Protein AF-A0A943AYR5-F1 (afdb_monomer_lite)

pLDDT: mean 77.75, std 19.86, range [36.28, 95.5]

Structure (mmCIF, N/CA/C/O backbone):
data_AF-A0A943AYR5-F1
#
_entry.id   AF-A0A943AYR5-F1
#
loop_
_atom_site.group_PDB
_atom_site.id
_atom_site.type_symbol
_atom_site.label_atom_id
_atom_site.label_alt_id
_atom_site.label_comp_id
_atom_site.label_asym_id
_atom_site.label_entity_id
_atom_site.label_seq_id
_atom_site.pdbx_PDB_ins_code
_atom_site.Cartn_x
_atom_site.Cartn_y
_atom_site.Cartn_z
_atom_site.occupancy
_atom_site.B_iso_or_equiv
_atom_site.auth_seq_id
_atom_site.auth_comp_id
_atom_site.auth_asym_id
_atom_site.auth_atom_id
_atom_site.pdbx_PDB_model_num
ATOM 1 N N . MET A 1 1 ? -36.920 6.335 12.573 1.00 49.25 1 MET A N 1
ATOM 2 C CA . MET A 1 1 ? -35.971 7.420 12.901 1.00 49.25 1 MET A CA 1
ATOM 3 C C . MET A 1 1 ? -35.056 6.908 13.996 1.00 49.25 1 MET A C 1
ATOM 5 O O . MET A 1 1 ? -35.557 6.308 14.936 1.00 49.25 1 MET A O 1
ATOM 9 N N . TRP A 1 2 ? -33.746 7.047 13.831 1.00 70.62 2 TRP A N 1
ATOM 10 C CA . TRP A 1 2 ? -32.751 6.711 14.849 1.00 70.62 2 TRP A CA 1
ATOM 11 C C . TRP A 1 2 ? -32.592 7.931 15.766 1.00 70.62 2 TRP A C 1
ATOM 13 O O . TRP A 1 2 ? -32.601 9.062 15.282 1.00 70.62 2 TRP A O 1
ATOM 23 N N . ASN A 1 3 ? -32.548 7.707 17.079 1.00 76.88 3 ASN A N 1
ATOM 24 C CA . ASN A 1 3 ? -32.405 8.773 18.065 1.00 76.88 3 ASN A CA 1
ATOM 25 C C . ASN A 1 3 ? -30.909 9.045 18.300 1.00 76.88 3 ASN A C 1
ATOM 27 O O . ASN A 1 3 ? -30.185 8.128 18.677 1.00 76.88 3 ASN A O 1
ATOM 31 N N . ASN A 1 4 ? -30.472 10.284 18.063 1.00 80.31 4 ASN A N 1
ATOM 32 C CA . ASN A 1 4 ? -29.082 10.738 18.234 1.00 80.31 4 ASN A CA 1
ATOM 33 C C . ASN A 1 4 ? -28.814 11.461 19.545 1.00 80.31 4 ASN A C 1
ATOM 35 O O . ASN A 1 4 ? -27.708 11.944 19.780 1.00 80.31 4 ASN A O 1
ATOM 39 N N . THR A 1 5 ? -29.836 11.583 20.373 1.00 87.50 5 THR A N 1
ATOM 40 C CA . THR A 1 5 ? -29.749 12.281 21.636 1.00 87.50 5 THR A CA 1
ATOM 41 C C . THR A 1 5 ? -28.938 11.471 22.644 1.00 87.50 5 THR A C 1
ATOM 43 O O . THR A 1 5 ? -28.984 10.238 22.650 1.00 87.50 5 THR A O 1
ATOM 46 N N . ASN A 1 6 ? -28.200 12.166 23.515 1.00 87.25 6 ASN A N 1
ATOM 47 C CA . ASN A 1 6 ? -27.492 11.530 24.620 1.00 87.25 6 ASN A CA 1
ATOM 48 C C . ASN A 1 6 ? -28.487 10.690 25.451 1.00 87.25 6 ASN A C 1
ATOM 50 O O . ASN A 1 6 ? -29.506 11.232 25.888 1.00 87.25 6 ASN A O 1
ATOM 54 N N . PRO A 1 7 ? -28.218 9.395 25.713 1.00 92.44 7 PRO A N 1
ATOM 55 C CA . PRO A 1 7 ? -29.143 8.559 26.474 1.00 92.44 7 PRO A CA 1
ATOM 56 C C . PRO A 1 7 ? -29.452 9.084 27.885 1.00 92.44 7 PRO A C 1
ATOM 58 O O . PRO A 1 7 ? -30.499 8.744 28.434 1.00 92.44 7 PRO A O 1
ATOM 61 N N . ALA A 1 8 ? -28.607 9.950 28.455 1.00 91.88 8 ALA A N 1
ATOM 62 C CA . ALA A 1 8 ? -28.879 10.629 29.723 1.00 91.88 8 ALA A CA 1
ATOM 63 C C . ALA A 1 8 ? -30.184 11.456 29.710 1.00 91.88 8 ALA A C 1
ATOM 65 O O . ALA A 1 8 ? -30.770 11.667 30.768 1.00 91.88 8 ALA A O 1
ATOM 66 N N . GLU A 1 9 ? -30.672 11.884 28.537 1.00 90.69 9 GLU A N 1
ATOM 67 C CA . GLU A 1 9 ? -31.961 12.585 28.404 1.00 90.69 9 GLU A CA 1
ATOM 68 C C . GLU A 1 9 ? -33.174 11.655 28.565 1.00 90.69 9 GLU A C 1
ATOM 70 O O . GLU A 1 9 ? -34.252 12.101 28.951 1.00 90.69 9 GLU A O 1
ATOM 75 N N . LEU A 1 10 ? -33.007 10.358 28.288 1.00 91.19 10 LEU A N 1
ATOM 76 C CA . LEU A 1 10 ? -34.049 9.340 28.463 1.00 91.19 10 LEU A CA 1
ATOM 77 C C . LEU A 1 10 ? -33.939 8.634 29.817 1.00 91.19 10 LEU A C 1
ATOM 79 O O . LEU A 1 10 ? -34.942 8.195 30.379 1.00 91.19 10 LEU A O 1
ATOM 83 N N . PHE A 1 11 ? -32.718 8.514 30.335 1.00 91.06 11 PHE A N 1
ATOM 84 C CA . PHE A 1 11 ? -32.404 7.801 31.565 1.00 91.06 11 PHE A CA 1
ATOM 85 C C . PHE A 1 11 ? -31.803 8.772 32.585 1.00 91.06 11 PHE A C 1
ATOM 87 O O . PHE A 1 11 ? -30.587 8.815 32.791 1.00 91.06 11 PHE A O 1
ATOM 94 N N . SER A 1 12 ? -32.665 9.568 33.221 1.00 91.44 12 SER A N 1
ATOM 95 C CA . SER A 1 12 ? -32.271 10.561 34.226 1.00 91.44 12 SER A CA 1
ATOM 96 C C . SER A 1 12 ? -31.383 9.959 35.320 1.00 91.44 12 SER A C 1
ATOM 98 O O . SER A 1 12 ? -31.653 8.872 35.830 1.00 91.44 12 SER A O 1
ATOM 100 N N . GLY A 1 13 ? -30.329 10.682 35.704 1.00 93.38 13 GLY A N 1
ATOM 101 C CA . GLY A 1 13 ? -29.366 10.235 36.720 1.00 93.38 13 GLY A CA 1
ATOM 102 C C . GLY A 1 13 ? -28.278 9.287 36.203 1.00 93.38 13 GLY A C 1
ATOM 103 O O . GLY A 1 13 ? -27.505 8.771 37.008 1.00 93.38 13 GLY A O 1
ATOM 104 N N . THR A 1 14 ? -28.191 9.059 34.887 1.00 94.69 14 THR A N 1
ATOM 105 C CA . THR A 1 14 ? -27.110 8.279 34.262 1.00 94.69 14 THR A CA 1
ATOM 106 C C . THR A 1 14 ? -26.110 9.172 33.525 1.00 94.69 14 THR A C 1
ATOM 108 O O . THR A 1 14 ? -26.455 10.256 33.056 1.00 94.69 14 THR A O 1
ATOM 111 N N . THR A 1 15 ? -24.869 8.696 33.400 1.00 93.56 15 THR A N 1
ATOM 112 C CA . THR A 1 15 ? -23.804 9.348 32.625 1.00 93.56 15 THR A CA 1
ATOM 113 C C . THR A 1 15 ? -23.395 8.433 31.481 1.00 93.56 15 THR A C 1
ATOM 115 O O . THR A 1 15 ? -23.086 7.264 31.708 1.00 93.56 15 THR A O 1
ATOM 118 N N . TRP A 1 16 ? -23.369 8.970 30.263 1.00 90.75 16 TRP A N 1
ATOM 119 C CA . TRP A 1 16 ? -22.987 8.239 29.059 1.00 90.75 16 TRP A CA 1
ATOM 120 C C . TRP A 1 16 ? -21.825 8.934 28.366 1.00 90.75 16 TRP A C 1
ATOM 122 O O . TRP A 1 16 ? -21.835 10.151 28.183 1.00 90.75 16 TRP A O 1
ATOM 132 N N . GLU A 1 17 ? -20.846 8.139 27.951 1.00 87.81 17 GLU A N 1
ATOM 133 C CA . GLU A 1 17 ? -19.768 8.567 27.071 1.00 87.81 17 GLU A CA 1
ATOM 134 C C . GLU A 1 17 ? -20.038 8.014 25.672 1.00 87.81 17 GLU A C 1
ATOM 136 O O . GLU A 1 17 ? -20.279 6.817 25.491 1.00 87.81 17 GLU A O 1
ATOM 141 N N . LEU A 1 18 ? -20.004 8.889 24.668 1.00 85.81 18 LEU A N 1
ATOM 142 C CA . LEU A 1 18 ? -20.073 8.460 23.280 1.00 85.81 18 LEU A CA 1
ATOM 143 C C . LEU A 1 18 ? -18.737 7.818 22.897 1.00 85.81 18 LEU A C 1
ATOM 145 O O . LEU A 1 18 ? -17.729 8.505 22.746 1.00 85.81 18 LEU A O 1
ATOM 149 N N . ILE A 1 19 ? -18.736 6.504 22.691 1.00 83.50 19 ILE A N 1
ATOM 150 C CA . ILE A 1 19 ? -17.568 5.806 22.154 1.00 83.50 19 ILE A CA 1
ATOM 151 C C . ILE A 1 19 ? -17.411 6.204 20.677 1.00 83.50 19 ILE A C 1
ATOM 153 O O . ILE A 1 19 ? -18.336 6.044 19.883 1.00 83.50 19 ILE A O 1
ATOM 157 N N . THR A 1 20 ? -16.239 6.755 20.341 1.00 69.75 20 THR A N 1
ATOM 158 C CA . THR A 1 20 ? -15.868 7.357 19.042 1.00 69.75 20 THR A CA 1
ATOM 159 C C . THR A 1 20 ? -16.403 6.612 17.815 1.00 69.75 20 THR A C 1
ATOM 161 O O . THR A 1 20 ? -16.267 5.390 17.725 1.00 69.75 20 THR A O 1
ATOM 164 N N . SER A 1 21 ? -16.918 7.364 16.836 1.00 75.69 21 SER A N 1
ATOM 165 C CA . SER A 1 21 ? -17.355 6.853 15.532 1.00 75.69 21 SER A CA 1
ATOM 166 C C . SER A 1 21 ? -16.188 6.297 14.699 1.00 75.69 21 SER A C 1
ATOM 168 O O . SER A 1 21 ? -15.035 6.675 14.888 1.00 75.69 21 SER A O 1
ATOM 170 N N . GLY A 1 22 ? -16.487 5.379 13.773 1.00 80.81 22 GLY A N 1
ATOM 171 C CA . GLY A 1 22 ? -15.512 4.855 12.802 1.00 80.81 22 GLY A CA 1
ATOM 172 C C . GLY A 1 22 ? -14.676 3.649 13.252 1.00 80.81 22 GLY A C 1
ATOM 173 O O . GLY A 1 22 ? -13.844 3.187 12.475 1.00 80.81 22 GLY A O 1
ATOM 174 N N . LYS A 1 23 ? -14.903 3.109 14.459 1.00 89.38 23 LYS A N 1
ATOM 175 C CA . LYS A 1 23 ? -14.237 1.889 14.948 1.00 89.38 23 LYS A CA 1
ATOM 176 C C . LYS A 1 23 ? -15.116 0.654 14.789 1.00 89.38 23 LYS A C 1
ATOM 178 O O . LYS A 1 23 ? -16.307 0.684 15.100 1.00 89.38 23 LYS A O 1
ATOM 183 N N . TYR A 1 24 ? -14.506 -0.453 14.383 1.00 92.31 24 TYR A N 1
ATOM 184 C CA . TYR A 1 24 ? -15.136 -1.770 14.414 1.00 92.31 24 TYR A CA 1
ATOM 185 C C . TYR A 1 24 ? -15.067 -2.389 15.813 1.00 92.31 24 TYR A C 1
ATOM 187 O O . TYR A 1 24 ? -14.175 -2.093 16.608 1.00 92.31 24 TYR A O 1
ATOM 195 N N . ILE A 1 25 ? -16.005 -3.284 16.113 1.00 92.94 25 ILE A N 1
ATOM 196 C CA . ILE A 1 25 ? -15.996 -4.058 17.355 1.00 92.94 25 ILE A CA 1
ATOM 197 C C . ILE A 1 25 ? -15.214 -5.353 17.129 1.00 92.94 25 ILE A C 1
ATOM 199 O O . ILE A 1 25 ? -15.522 -6.117 16.215 1.00 92.94 25 ILE A O 1
ATOM 203 N N . GLN A 1 26 ? -14.243 -5.624 18.001 1.00 93.00 26 GLN A N 1
ATOM 204 C CA . GLN A 1 26 ? -13.473 -6.867 18.025 1.00 93.00 26 GLN A CA 1
ATOM 205 C C . GLN A 1 26 ? -13.587 -7.546 19.396 1.00 93.00 26 GLN A C 1
ATOM 207 O O . GLN A 1 26 ? -13.697 -6.889 20.426 1.00 93.00 26 GLN A O 1
ATOM 212 N N . SER A 1 27 ? -13.539 -8.876 19.450 1.00 93.56 27 SER A N 1
ATOM 213 C CA . SER A 1 27 ? -13.403 -9.588 20.725 1.00 93.56 27 SER A CA 1
ATOM 214 C C . SER A 1 27 ? -11.986 -9.455 21.286 1.00 93.56 27 SER A C 1
ATOM 216 O O . SER A 1 27 ? -11.021 -9.685 20.555 1.00 93.56 27 SER A O 1
ATOM 218 N N . GLY A 1 28 ? -11.844 -9.167 22.579 1.00 91.31 28 GLY A N 1
ATOM 219 C CA . GLY A 1 28 ? -10.543 -9.078 23.243 1.00 91.31 28 GLY A CA 1
ATOM 220 C C . GLY A 1 28 ? -10.587 -9.488 24.715 1.00 91.31 28 GLY A C 1
ATOM 221 O O . GLY A 1 28 ? -11.644 -9.519 25.346 1.00 91.31 28 GLY A O 1
ATOM 222 N N . SER A 1 29 ? -9.421 -9.811 25.277 1.00 89.69 29 SER A N 1
ATOM 223 C CA . SER A 1 29 ? -9.272 -10.137 26.704 1.00 89.69 29 SER A CA 1
ATOM 224 C C . SER A 1 29 ? -9.415 -8.914 27.613 1.00 89.69 29 SER A C 1
ATOM 226 O O . SER A 1 29 ? -9.849 -9.052 28.762 1.00 89.69 29 SER A O 1
ATOM 228 N N . THR A 1 30 ? -9.063 -7.742 27.082 1.00 93.50 30 THR A N 1
ATOM 229 C CA . THR A 1 30 ? -9.119 -6.434 27.736 1.00 93.50 30 THR A CA 1
ATOM 230 C C . THR A 1 30 ? -10.203 -5.613 27.045 1.00 93.50 30 THR A C 1
ATOM 232 O O . THR A 1 30 ? -10.071 -5.391 25.848 1.00 93.50 30 THR A O 1
ATOM 235 N N . PRO A 1 31 ? -11.284 -5.200 27.726 1.00 91.88 31 PRO A N 1
ATOM 236 C CA . PRO A 1 31 ? -12.318 -4.367 27.119 1.00 91.88 31 PRO A CA 1
ATOM 237 C C . PRO A 1 31 ? -11.823 -2.929 26.903 1.00 91.88 31 PRO A C 1
ATOM 239 O O . PRO A 1 31 ? -10.956 -2.451 27.632 1.00 91.88 31 PRO A O 1
ATOM 242 N N . LEU A 1 32 ? -12.411 -2.237 25.925 1.00 92.00 32 LEU A N 1
ATOM 243 C CA . LEU A 1 32 ? -12.139 -0.842 25.549 1.00 92.00 32 LEU A CA 1
ATOM 244 C C . LEU A 1 32 ? -10.719 -0.560 25.028 1.00 92.00 32 LEU A C 1
ATOM 246 O O . LEU A 1 32 ? -10.400 0.583 24.710 1.00 92.00 32 LEU A O 1
ATOM 250 N N . GLN A 1 33 ? -9.878 -1.583 24.857 1.00 94.00 33 GLN A N 1
ATOM 251 C CA . GLN A 1 33 ? -8.595 -1.426 24.179 1.00 94.00 33 GLN A CA 1
ATOM 252 C C . GLN A 1 33 ? -8.835 -1.126 22.698 1.00 94.00 33 GLN A C 1
ATOM 254 O O . GLN A 1 33 ? -9.602 -1.829 22.031 1.00 94.00 33 GLN A O 1
ATOM 259 N N . THR A 1 34 ? -8.146 -0.109 22.190 1.00 93.31 34 THR A N 1
ATOM 260 C CA . THR A 1 34 ? -8.192 0.305 20.787 1.00 93.31 34 THR A CA 1
ATOM 261 C C . THR A 1 34 ? -6.932 -0.111 20.041 1.00 93.31 34 THR A C 1
ATOM 263 O O . THR A 1 34 ? -5.858 -0.207 20.635 1.00 93.31 34 THR A O 1
ATOM 266 N N . GLY A 1 35 ? -7.045 -0.315 18.734 1.00 93.56 35 GLY A N 1
ATOM 267 C CA . GLY A 1 35 ? -5.902 -0.593 17.869 1.00 93.56 35 GLY A CA 1
ATOM 268 C C . GLY A 1 35 ? -6.283 -0.524 16.397 1.00 93.56 35 GLY A C 1
ATOM 269 O O . GLY A 1 35 ? -7.389 -0.103 16.062 1.00 93.56 35 GLY A O 1
ATOM 270 N N . GLY A 1 36 ? -5.370 -0.968 15.533 1.00 93.50 36 GLY A N 1
ATOM 271 C CA . GLY A 1 36 ? -5.549 -0.904 14.085 1.00 93.50 36 GLY A CA 1
ATOM 272 C C . GLY A 1 36 ? -5.335 0.498 13.520 1.00 93.50 36 GLY A C 1
ATOM 273 O O . GLY A 1 36 ? -4.938 1.422 14.230 1.00 93.50 36 GLY A O 1
ATOM 274 N N . SER A 1 37 ? -5.557 0.627 12.218 1.00 93.12 37 SER A N 1
ATOM 275 C CA . SER A 1 37 ? -5.484 1.886 11.486 1.00 93.12 37 SER A CA 1
ATOM 276 C C . SER A 1 37 ? -6.375 1.807 10.251 1.00 93.12 37 SER A C 1
ATOM 278 O O . SER A 1 37 ? -6.385 0.799 9.544 1.00 93.12 37 SER A O 1
ATOM 280 N N . ASN A 1 38 ? -7.086 2.894 9.952 1.00 90.88 38 ASN A N 1
ATOM 281 C CA . ASN A 1 38 ? -7.884 3.020 8.728 1.00 90.88 38 ASN A CA 1
ATOM 282 C C . ASN A 1 38 ? -7.034 3.430 7.512 1.00 90.88 38 ASN A C 1
ATOM 284 O O . ASN A 1 38 ? -7.543 3.507 6.396 1.00 90.88 38 ASN A O 1
ATOM 288 N N . SER A 1 39 ? -5.733 3.645 7.727 1.00 92.00 39 SER A N 1
ATOM 289 C CA . SER A 1 39 ? -4.752 3.973 6.695 1.00 92.00 39 SER A CA 1
ATOM 290 C C . SER A 1 39 ? -3.509 3.104 6.850 1.00 92.00 39 SER A C 1
ATOM 292 O O . SER A 1 39 ? -3.020 2.895 7.961 1.00 92.00 39 SER A O 1
ATOM 294 N N . VAL A 1 40 ? -2.949 2.636 5.737 1.00 94.50 40 VAL A N 1
ATOM 295 C CA . VAL 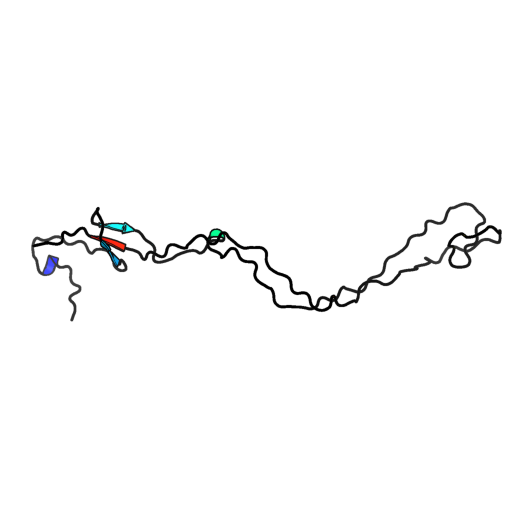A 1 40 ? -1.693 1.881 5.735 1.00 94.50 40 VAL A CA 1
ATOM 296 C C . VAL A 1 40 ? -0.737 2.468 4.702 1.00 94.50 40 VAL A C 1
ATOM 298 O O . VAL A 1 40 ? -1.134 2.766 3.576 1.00 94.50 40 VAL A O 1
ATOM 301 N N . THR A 1 41 ? 0.530 2.629 5.079 1.00 94.50 41 THR A N 1
ATOM 302 C CA . THR A 1 41 ? 1.584 3.073 4.161 1.00 94.50 41 THR A CA 1
ATOM 303 C C . THR A 1 41 ? 2.369 1.863 3.687 1.00 94.50 41 THR A C 1
ATOM 305 O O . THR A 1 41 ? 2.913 1.110 4.494 1.00 94.50 41 THR A O 1
ATOM 308 N N . ILE A 1 42 ? 2.455 1.685 2.372 1.00 95.25 42 ILE A N 1
ATOM 309 C CA . ILE A 1 42 ? 3.264 0.627 1.767 1.00 95.25 42 ILE A CA 1
ATOM 310 C C . ILE A 1 42 ? 4.733 1.061 1.800 1.00 95.25 42 ILE A C 1
ATOM 312 O O . ILE A 1 42 ? 5.087 2.119 1.280 1.00 95.25 42 ILE A O 1
ATOM 316 N N . SER A 1 43 ? 5.593 0.236 2.398 1.00 94.62 43 SER A N 1
ATOM 317 C CA . SER A 1 43 ? 7.046 0.432 2.393 1.00 94.62 43 SER A CA 1
ATOM 318 C C . SER A 1 43 ? 7.728 -0.478 1.368 1.00 94.62 43 SER A C 1
ATOM 320 O O . SER A 1 43 ? 7.137 -1.445 0.885 1.00 94.62 43 SER A O 1
ATOM 322 N N . LYS A 1 44 ? 9.016 -0.235 1.086 1.00 93.25 44 LYS A N 1
ATOM 323 C CA . LYS A 1 44 ? 9.806 -1.101 0.195 1.00 93.25 44 LYS A CA 1
ATOM 324 C C . LYS A 1 44 ? 9.776 -2.570 0.633 1.00 93.25 44 LYS A C 1
ATOM 326 O O . LYS A 1 44 ? 9.707 -3.435 -0.227 1.00 93.25 44 LYS A O 1
ATOM 331 N N . ALA A 1 45 ? 9.787 -2.864 1.936 1.00 94.69 45 ALA A N 1
ATOM 332 C CA . ALA A 1 45 ? 9.754 -4.240 2.443 1.00 94.69 45 ALA A CA 1
ATOM 333 C C . ALA A 1 45 ? 8.461 -4.989 2.068 1.00 94.69 45 ALA A C 1
ATOM 335 O O . ALA A 1 45 ? 8.482 -6.208 1.909 1.00 94.69 45 ALA A O 1
ATOM 336 N N . ASN A 1 46 ? 7.354 -4.262 1.882 1.00 95.44 46 ASN A N 1
ATOM 337 C CA . ASN A 1 46 ? 6.063 -4.830 1.498 1.00 95.44 46 ASN A CA 1
ATOM 338 C C . ASN A 1 46 ? 5.947 -5.113 -0.005 1.00 95.44 46 ASN A C 1
ATOM 340 O O . ASN A 1 46 ? 4.980 -5.741 -0.432 1.00 95.44 46 ASN A O 1
ATOM 344 N N . LEU A 1 47 ? 6.904 -4.651 -0.814 1.00 93.62 47 LEU A N 1
ATOM 345 C CA . LEU A 1 47 ? 6.916 -4.946 -2.241 1.00 93.62 47 LEU A CA 1
ATOM 346 C C . LEU A 1 47 ? 7.328 -6.410 -2.485 1.00 93.62 47 LEU A C 1
ATOM 348 O O . LEU A 1 47 ? 8.162 -6.937 -1.737 1.00 93.62 47 LEU A O 1
ATOM 352 N N . PRO A 1 48 ? 6.767 -7.075 -3.513 1.00 91.75 48 PRO A N 1
ATOM 353 C CA . PRO A 1 48 ? 7.121 -8.450 -3.847 1.00 91.75 48 PRO A CA 1
ATOM 354 C C . PRO A 1 48 ? 8.577 -8.578 -4.295 1.00 91.75 48 PRO A C 1
ATOM 356 O O . PRO A 1 48 ? 9.014 -7.836 -5.172 1.00 91.75 48 PRO A O 1
ATOM 359 N N . ASN A 1 49 ? 9.277 -9.592 -3.777 1.00 93.56 49 ASN A N 1
ATOM 360 C CA . ASN A 1 49 ? 10.663 -9.905 -4.130 1.00 93.56 49 ASN A CA 1
ATOM 361 C C . ASN A 1 49 ? 10.763 -10.622 -5.490 1.00 93.56 49 ASN A C 1
ATOM 363 O O . ASN A 1 49 ? 11.177 -11.779 -5.571 1.00 93.56 49 ASN A O 1
ATOM 367 N N . ILE A 1 50 ? 10.328 -9.943 -6.551 1.00 92.38 50 ILE A N 1
ATOM 368 C CA . ILE A 1 50 ? 10.412 -10.415 -7.935 1.00 92.38 50 ILE A CA 1
ATOM 369 C C . ILE A 1 50 ? 11.050 -9.343 -8.818 1.00 92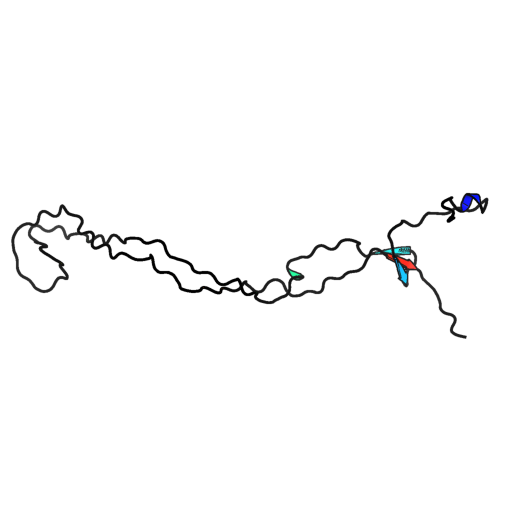.38 50 ILE A C 1
ATOM 371 O O . ILE A 1 50 ? 10.876 -8.143 -8.596 1.00 92.38 50 ILE A O 1
ATOM 375 N N . LYS A 1 51 ? 11.765 -9.780 -9.858 1.00 92.56 51 LYS A N 1
ATOM 376 C CA . LYS A 1 51 ? 12.230 -8.892 -10.928 1.00 92.56 51 LYS A CA 1
ATOM 377 C C . LYS A 1 51 ? 11.103 -8.696 -11.935 1.00 92.56 51 LYS A C 1
ATOM 379 O O . LYS A 1 51 ? 10.552 -9.675 -12.437 1.00 92.56 51 LYS A O 1
ATOM 384 N N . LEU A 1 52 ? 10.782 -7.446 -12.251 1.00 90.25 52 LEU A N 1
ATOM 385 C CA . LEU A 1 52 ? 9.791 -7.111 -13.269 1.00 90.25 52 LEU A CA 1
ATOM 386 C C . LEU A 1 52 ? 10.488 -6.857 -14.604 1.00 90.25 52 LEU A C 1
ATOM 388 O O . LEU A 1 52 ? 11.559 -6.249 -14.653 1.00 90.25 52 LEU A O 1
ATOM 392 N N . LYS A 1 53 ? 9.889 -7.341 -15.693 1.00 91.31 53 LYS A N 1
ATOM 393 C CA . LYS A 1 53 ? 10.348 -7.035 -17.049 1.00 91.31 53 LYS A CA 1
ATOM 394 C C . LYS A 1 53 ? 9.932 -5.612 -17.400 1.00 91.31 53 LYS A C 1
ATOM 396 O O . LYS A 1 53 ? 8.792 -5.232 -17.155 1.00 91.31 53 LYS A O 1
ATOM 401 N N . VAL A 1 54 ? 10.868 -4.847 -17.945 1.00 89.12 54 VAL A N 1
ATOM 402 C CA . VAL A 1 54 ? 10.571 -3.542 -18.536 1.00 89.12 54 VAL A CA 1
ATOM 403 C C . VAL A 1 54 ? 10.209 -3.768 -19.997 1.00 89.12 54 VAL A C 1
ATOM 405 O O . VAL A 1 54 ? 10.760 -4.675 -20.632 1.00 89.12 54 VAL A O 1
ATOM 408 N N . ASP A 1 55 ? 9.298 -2.947 -20.513 1.00 92.31 55 ASP A N 1
ATOM 409 C CA . ASP A 1 55 ? 8.953 -2.958 -21.928 1.00 92.31 55 ASP A CA 1
ATOM 410 C C . ASP A 1 55 ? 10.203 -2.841 -22.786 1.00 92.31 55 ASP A C 1
ATOM 412 O O . ASP A 1 55 ? 11.158 -2.117 -22.481 1.00 92.31 55 ASP A O 1
ATOM 416 N N . SER A 1 56 ? 10.203 -3.607 -23.866 1.00 91.31 56 SER A N 1
ATOM 417 C CA . SER A 1 56 ? 11.345 -3.653 -24.744 1.00 91.31 56 SER A CA 1
ATOM 418 C C . SER A 1 56 ? 11.471 -2.359 -25.535 1.00 91.31 56 SER A C 1
ATOM 420 O O . SER A 1 56 ? 10.489 -1.896 -26.115 1.00 91.31 56 SER A O 1
ATOM 422 N N . PHE A 1 57 ? 12.679 -1.820 -25.629 1.00 89.69 57 PHE A N 1
ATOM 423 C CA . PHE A 1 57 ? 12.949 -0.615 -26.406 1.00 89.69 57 PHE A CA 1
ATOM 424 C C . PHE A 1 57 ? 14.218 -0.770 -27.235 1.00 89.69 57 PHE A C 1
ATOM 426 O O . PHE A 1 57 ? 15.066 -1.617 -26.959 1.00 89.69 57 PHE A O 1
ATOM 433 N N . SER A 1 58 ? 14.352 0.066 -28.257 1.00 90.12 58 SER A N 1
ATOM 434 C CA . SER A 1 58 ? 15.578 0.187 -29.040 1.00 90.12 58 SER A CA 1
ATOM 435 C C . SER A 1 58 ? 16.348 1.419 -28.595 1.00 90.12 58 SER A C 1
ATOM 437 O O . SER A 1 58 ? 15.758 2.481 -28.398 1.00 90.12 58 SER A O 1
ATOM 439 N N . LEU A 1 59 ? 17.664 1.284 -28.446 1.00 86.75 59 LEU A N 1
ATOM 440 C CA . LEU A 1 59 ? 18.558 2.401 -28.162 1.00 86.75 59 LEU A CA 1
ATOM 441 C C . LEU A 1 59 ? 19.527 2.557 -29.329 1.00 86.75 59 LEU A C 1
ATOM 443 O O . LEU A 1 59 ? 20.195 1.603 -29.719 1.00 86.75 59 LEU A O 1
ATOM 447 N N . THR A 1 60 ? 19.643 3.773 -29.848 1.00 89.56 60 THR A N 1
ATOM 448 C CA . THR A 1 60 ? 20.673 4.113 -30.830 1.00 89.56 60 THR A CA 1
ATOM 449 C C . THR A 1 60 ? 21.782 4.870 -30.123 1.00 89.56 60 THR A C 1
ATOM 451 O O . THR A 1 60 ? 21.529 5.847 -29.419 1.00 89.56 60 THR A O 1
ATOM 454 N N . THR A 1 61 ? 23.018 4.408 -30.291 1.00 86.94 61 THR A N 1
ATOM 455 C CA . THR A 1 61 ? 24.184 5.143 -29.789 1.00 86.94 61 THR A CA 1
ATOM 456 C C . THR A 1 61 ? 24.451 6.348 -30.684 1.00 86.94 61 THR A C 1
ATOM 458 O O . THR A 1 61 ? 24.323 6.253 -31.903 1.00 86.94 61 THR A O 1
ATOM 461 N N . GLN A 1 62 ? 24.832 7.485 -30.103 1.00 89.44 62 GLN A N 1
ATOM 462 C CA . GLN A 1 62 ? 25.172 8.660 -30.902 1.00 89.44 62 GLN A CA 1
ATOM 463 C C . GLN A 1 62 ? 26.438 8.373 -31.738 1.00 89.44 62 GLN A C 1
ATOM 465 O O . GLN A 1 62 ? 27.436 7.900 -31.174 1.00 89.44 62 GLN A O 1
ATOM 470 N N . PRO A 1 63 ? 26.429 8.649 -33.058 1.00 89.31 63 PRO A N 1
ATOM 471 C CA . PRO A 1 63 ? 27.643 8.604 -33.863 1.00 89.31 63 PRO A CA 1
ATOM 472 C C . PRO A 1 63 ? 28.704 9.549 -33.294 1.00 89.31 63 PRO A C 1
ATOM 474 O O . PRO A 1 63 ? 28.396 10.682 -32.921 1.00 89.31 63 PRO A O 1
ATOM 477 N N . HIS A 1 64 ? 29.947 9.091 -33.238 1.00 84.81 64 HIS A N 1
ATOM 478 C CA . HIS A 1 64 ? 31.085 9.864 -32.755 1.00 84.81 64 HIS A CA 1
ATOM 479 C C . HIS A 1 64 ? 32.370 9.484 -33.501 1.00 84.81 64 HIS A C 1
ATOM 481 O O . HIS A 1 64 ? 32.429 8.509 -34.258 1.00 84.81 64 HIS A O 1
ATOM 487 N N . THR A 1 65 ? 33.402 10.295 -33.299 1.00 82.12 65 THR A N 1
ATOM 488 C CA . THR A 1 65 ? 34.740 10.124 -33.866 1.00 82.12 65 THR A CA 1
ATOM 489 C C . THR A 1 65 ? 35.763 10.000 -32.746 1.00 82.12 65 THR A C 1
ATOM 491 O O . THR A 1 65 ? 35.606 10.598 -31.683 1.00 82.12 65 THR A O 1
ATOM 494 N N . HIS A 1 66 ? 36.808 9.213 -32.984 1.00 72.38 66 HIS A N 1
ATOM 495 C CA . HIS A 1 66 ? 37.966 9.136 -32.101 1.00 72.38 66 HIS A CA 1
ATOM 496 C C . HIS A 1 66 ? 39.154 9.804 -32.773 1.00 72.38 66 HIS A C 1
ATOM 498 O O . HIS A 1 66 ? 39.525 9.402 -33.873 1.00 72.38 66 HIS A O 1
ATOM 504 N N . ASP A 1 67 ? 39.780 10.758 -32.097 1.00 65.12 67 ASP A N 1
ATOM 505 C CA . ASP A 1 67 ? 41.010 11.362 -32.594 1.00 65.12 67 ASP A CA 1
ATOM 506 C C . ASP A 1 67 ? 42.198 10.498 -32.164 1.00 65.12 67 ASP A C 1
ATOM 508 O O . ASP A 1 67 ? 42.391 10.205 -30.981 1.00 65.12 67 ASP A O 1
ATOM 512 N N . LEU A 1 68 ? 42.989 10.051 -33.138 1.00 59.22 68 LEU A N 1
ATOM 513 C CA . LEU A 1 68 ? 44.235 9.337 -32.887 1.00 59.22 68 LEU A CA 1
ATOM 514 C C . LEU A 1 68 ? 45.388 10.327 -33.002 1.0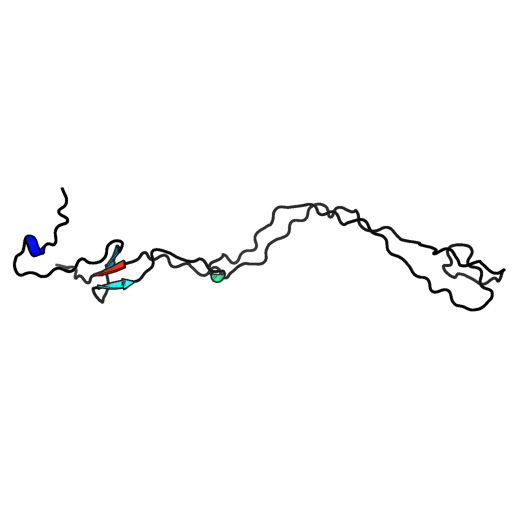0 59.22 68 LEU A C 1
ATOM 516 O O . LEU A 1 68 ? 45.755 10.743 -34.098 1.00 59.22 68 LEU A O 1
ATOM 520 N N . HIS A 1 69 ? 45.971 10.690 -31.862 1.00 56.44 69 HIS A N 1
ATOM 521 C CA . HIS A 1 69 ? 47.160 11.527 -31.838 1.00 56.44 69 HIS A CA 1
ATOM 522 C C . HIS A 1 69 ? 48.411 10.660 -32.014 1.00 56.44 69 HIS A C 1
ATOM 524 O O . HIS A 1 69 ? 48.831 9.957 -31.093 1.00 56.44 69 HIS A O 1
ATOM 530 N N . VAL A 1 70 ? 49.014 10.707 -33.201 1.00 52.97 70 VAL A N 1
ATOM 531 C CA . VAL A 1 70 ? 50.356 10.157 -33.421 1.00 52.97 70 VAL A CA 1
ATOM 532 C C . VAL A 1 70 ? 51.354 11.258 -33.081 1.00 52.97 70 VAL A C 1
ATOM 534 O O . VAL A 1 70 ? 51.511 12.215 -33.836 1.00 52.97 70 VAL A O 1
ATOM 537 N N . MET A 1 71 ? 52.030 11.137 -31.936 1.00 48.59 71 MET A N 1
ATOM 538 C CA . MET A 1 71 ? 53.160 12.011 -31.624 1.00 48.59 71 MET A CA 1
ATOM 539 C C . MET A 1 71 ? 54.296 11.695 -32.600 1.00 48.59 71 MET A C 1
ATOM 541 O O . MET A 1 71 ? 54.930 10.644 -32.507 1.00 48.59 71 MET A O 1
ATOM 545 N N . GLY A 1 72 ? 54.538 12.598 -33.549 1.00 49.12 72 GLY A N 1
ATOM 546 C CA . GLY A 1 72 ? 55.695 12.521 -34.432 1.00 49.12 72 GLY A CA 1
ATOM 547 C C . GLY A 1 72 ? 56.981 12.558 -33.609 1.00 49.12 72 GLY A C 1
ATOM 548 O O . GLY A 1 72 ? 57.182 13.459 -32.793 1.00 49.12 72 GLY A O 1
ATOM 549 N N . CYS A 1 73 ? 57.859 11.577 -33.806 1.00 47.25 73 CYS A N 1
ATOM 550 C CA . CYS A 1 73 ? 59.198 11.626 -33.246 1.00 47.25 73 CYS A CA 1
ATOM 551 C C . CYS A 1 73 ? 59.962 12.786 -33.905 1.00 47.25 73 CYS A C 1
ATOM 553 O O . CYS A 1 73 ? 60.213 12.803 -35.109 1.00 47.25 73 CYS A O 1
ATOM 555 N N . THR A 1 74 ? 60.313 13.800 -33.118 1.00 48.97 74 THR A N 1
ATOM 556 C CA . THR A 1 74 ? 61.126 14.924 -33.579 1.00 48.97 74 THR A CA 1
ATOM 557 C C . THR A 1 74 ? 62.573 14.471 -33.704 1.00 48.97 74 THR A C 1
ATOM 559 O O . THR A 1 74 ? 63.341 14.612 -32.760 1.00 48.97 74 THR A O 1
ATOM 562 N N . ASN A 1 75 ? 62.947 13.936 -34.861 1.00 43.25 75 ASN A N 1
ATOM 563 C CA . ASN A 1 75 ? 64.325 13.975 -35.337 1.00 43.25 75 ASN A CA 1
ATOM 564 C C . ASN A 1 75 ? 64.302 14.263 -36.842 1.00 43.25 75 ASN A C 1
ATOM 566 O O . ASN A 1 75 ? 63.583 13.631 -37.612 1.00 43.25 75 ASN A O 1
ATOM 570 N N . GLN A 1 76 ? 65.040 15.301 -37.226 1.00 45.41 76 GLN A N 1
ATOM 571 C CA . GLN A 1 76 ? 65.115 15.872 -38.569 1.00 45.41 76 GLN A CA 1
ATOM 572 C C . GLN A 1 76 ? 65.349 14.784 -39.635 1.00 45.41 76 GLN A C 1
ATOM 574 O O . GLN A 1 76 ? 66.407 14.164 -39.651 1.00 45.41 76 GLN A O 1
ATOM 579 N N . GLY A 1 77 ? 64.381 14.575 -40.539 1.00 42.81 77 GLY A N 1
ATOM 580 C CA . GLY A 1 77 ? 64.589 13.815 -41.782 1.00 42.81 77 GLY A CA 1
ATOM 581 C C . GLY A 1 77 ? 63.519 12.792 -42.183 1.00 42.81 77 GLY A C 1
ATOM 582 O O . GLY A 1 77 ? 63.539 12.343 -43.328 1.00 42.81 77 GLY A O 1
ATOM 583 N N . ALA A 1 78 ? 62.570 12.431 -41.315 1.00 43.72 78 ALA A N 1
ATOM 584 C CA . ALA A 1 78 ? 61.567 11.416 -41.654 1.00 43.72 78 ALA A CA 1
ATOM 585 C C . ALA A 1 78 ? 60.419 11.989 -42.500 1.00 43.72 78 ALA A C 1
ATOM 587 O O . ALA A 1 78 ? 59.792 12.984 -42.135 1.00 43.72 78 ALA A O 1
ATOM 588 N N . ASN A 1 79 ? 60.141 11.341 -43.630 1.00 44.16 79 ASN A N 1
ATOM 589 C CA . ASN A 1 79 ? 58.979 11.635 -44.460 1.00 44.16 79 ASN A CA 1
ATOM 590 C C . ASN A 1 79 ? 57.942 10.590 -44.213 1.00 44.16 79 ASN A C 1
ATOM 592 O O . ASN A 1 79 ? 58.203 9.407 -44.393 1.00 44.16 79 ASN A O 1
ATOM 596 N N . ILE A 1 80 ? 56.772 11.047 -43.811 1.00 47.19 80 ILE A N 1
ATOM 597 C CA . ILE A 1 80 ? 55.623 10.183 -43.650 1.00 47.19 80 ILE A CA 1
ATOM 598 C C . ILE A 1 80 ? 54.710 10.492 -44.832 1.00 47.19 80 ILE A C 1
ATOM 600 O O . ILE A 1 80 ? 53.819 11.335 -44.752 1.00 47.19 80 ILE A O 1
ATOM 604 N N . SER A 1 81 ? 54.985 9.855 -45.969 1.00 44.53 81 SER A N 1
ATOM 605 C CA . SER A 1 81 ? 54.098 9.834 -47.130 1.00 44.53 81 SER A CA 1
ATOM 606 C C . SER A 1 81 ? 53.287 8.538 -47.112 1.00 44.53 81 SER A C 1
ATOM 608 O O . SER A 1 81 ? 53.720 7.496 -47.589 1.00 44.53 81 SER A O 1
ATOM 610 N N . GLY A 1 82 ? 52.073 8.633 -46.563 1.00 45.53 82 GLY A N 1
ATOM 611 C CA . GLY A 1 82 ? 51.090 7.549 -46.538 1.00 45.53 82 GLY A CA 1
ATOM 612 C C . GLY A 1 82 ? 51.259 6.609 -45.346 1.00 45.53 82 GLY A C 1
ATOM 613 O O . GLY A 1 82 ? 52.375 6.299 -44.959 1.00 45.53 82 GLY A O 1
ATOM 614 N N . ASN A 1 83 ? 50.126 6.212 -44.752 1.00 45.62 83 ASN A N 1
ATOM 615 C CA . ASN A 1 83 ? 49.951 5.182 -43.719 1.00 45.62 83 ASN A CA 1
ATOM 616 C C . ASN A 1 83 ? 51.248 4.482 -43.257 1.00 45.62 83 ASN A C 1
ATOM 618 O O . ASN A 1 83 ? 51.511 3.342 -43.636 1.00 45.62 83 ASN A O 1
ATOM 622 N N . ALA A 1 84 ? 52.028 5.156 -42.409 1.00 43.31 84 ALA A N 1
ATOM 623 C CA . ALA A 1 84 ? 53.165 4.559 -41.730 1.00 43.31 84 ALA A CA 1
ATOM 624 C C . ALA A 1 84 ? 52.648 3.703 -40.567 1.00 43.31 84 ALA A C 1
ATOM 626 O O . ALA A 1 84 ? 52.744 4.052 -39.393 1.00 43.31 84 ALA A O 1
ATOM 627 N N . VAL A 1 85 ? 52.118 2.534 -40.921 1.00 42.06 85 VAL A N 1
ATOM 628 C CA . VAL A 1 85 ? 52.611 1.322 -40.275 1.00 42.06 85 VAL A CA 1
ATOM 629 C C . VAL A 1 85 ? 54.068 1.253 -40.709 1.00 42.06 85 VAL A C 1
ATOM 631 O O . VAL A 1 85 ? 54.344 1.130 -41.897 1.00 42.06 85 VAL A O 1
ATOM 634 N N . HIS A 1 86 ? 54.995 1.452 -39.776 1.00 43.00 86 HIS A N 1
ATOM 635 C CA . HIS A 1 86 ? 56.414 1.302 -40.062 1.00 43.00 86 HIS A CA 1
ATOM 636 C C . HIS A 1 86 ? 56.668 -0.144 -40.485 1.00 43.00 86 HIS A C 1
ATOM 638 O O . HIS A 1 86 ? 56.793 -1.031 -39.641 1.00 43.00 86 HIS A O 1
ATOM 644 N N . THR A 1 87 ? 56.756 -0.378 -41.785 1.00 43.81 87 THR A N 1
ATOM 645 C CA . THR A 1 87 ? 57.532 -1.481 -42.321 1.00 43.81 87 THR A CA 1
ATOM 646 C C . THR A 1 87 ? 58.670 -0.848 -43.118 1.00 43.81 87 THR A C 1
ATOM 648 O O . THR A 1 87 ? 58.465 0.102 -43.865 1.00 43.81 87 THR A O 1
ATOM 651 N N . ASP A 1 88 ? 59.884 -1.309 -42.818 1.00 38.22 88 ASP A N 1
ATOM 652 C CA . ASP A 1 88 ? 61.089 -1.230 -43.649 1.00 38.22 88 ASP A CA 1
ATOM 653 C C . ASP A 1 88 ? 61.508 0.106 -44.314 1.00 38.22 88 ASP A C 1
ATOM 655 O O . ASP A 1 88 ? 61.197 0.424 -45.450 1.00 38.22 88 ASP A O 1
ATOM 659 N N . ASN A 1 89 ? 62.377 0.823 -43.589 1.00 43.25 89 ASN A N 1
ATOM 660 C CA . ASN A 1 89 ? 63.684 1.337 -44.032 1.00 43.25 89 ASN A CA 1
ATOM 661 C C . ASN A 1 89 ? 63.872 1.742 -45.514 1.00 43.25 89 ASN A C 1
ATOM 663 O O . ASN A 1 89 ? 64.510 1.003 -46.255 1.00 43.25 89 ASN A O 1
ATOM 667 N N . GLU A 1 90 ? 63.520 2.979 -45.884 1.00 40.09 90 GLU A N 1
ATOM 668 C CA . GLU A 1 90 ? 64.373 3.788 -46.772 1.00 40.09 90 GLU A CA 1
ATOM 669 C C . GLU A 1 90 ? 64.055 5.295 -46.678 1.00 40.09 90 GLU A C 1
ATOM 671 O O . GLU A 1 90 ? 62.909 5.729 -46.605 1.00 40.09 90 GLU A O 1
ATOM 676 N N . TYR A 1 91 ? 65.120 6.088 -46.581 1.00 47.38 91 TYR A N 1
ATOM 677 C CA . TYR A 1 91 ? 65.173 7.541 -46.371 1.00 47.38 91 TYR A CA 1
ATOM 678 C C . TYR A 1 91 ? 64.541 8.305 -47.551 1.00 47.38 91 TYR A C 1
ATOM 680 O O . TYR A 1 91 ? 64.801 7.878 -48.660 1.00 47.38 91 TYR A O 1
ATOM 688 N N . HIS A 1 92 ? 63.824 9.435 -47.348 1.00 39.94 92 HIS A N 1
ATOM 689 C CA . HIS A 1 92 ? 63.726 10.596 -48.284 1.00 39.94 92 HIS A CA 1
ATOM 690 C C . HIS A 1 92 ? 62.811 11.742 -47.777 1.00 39.94 92 HIS A C 1
ATOM 692 O O . HIS A 1 92 ? 61.605 11.581 -47.846 1.00 39.94 92 HIS A O 1
ATOM 698 N N . GLY A 1 93 ? 63.371 12.919 -47.410 1.00 36.28 93 GLY A N 1
ATOM 699 C CA . GLY A 1 93 ? 62.970 14.242 -47.975 1.00 36.28 93 GLY A CA 1
ATOM 700 C C . GLY A 1 93 ? 61.920 15.183 -47.326 1.00 36.28 93 GLY A C 1
ATOM 701 O O . GLY A 1 93 ? 60.934 15.460 -47.972 1.00 36.28 93 GLY A O 1
ATOM 702 N N . GLN A 1 94 ? 62.118 15.686 -46.09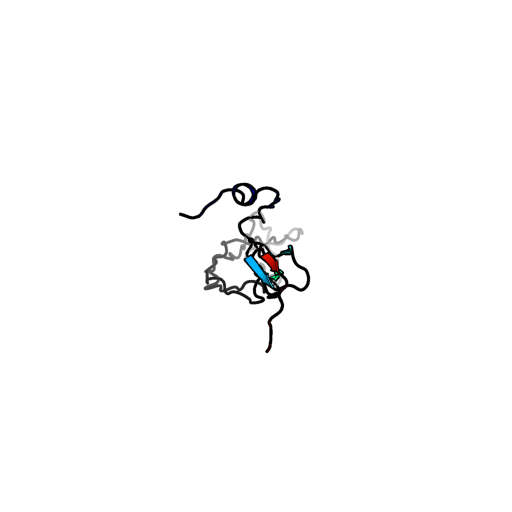2 1.00 46.28 94 GLN A N 1
ATOM 703 C CA . GLN A 1 94 ? 61.248 16.597 -45.289 1.00 46.28 94 GLN A CA 1
ATOM 704 C C . GLN A 1 94 ? 59.722 16.746 -45.641 1.00 46.28 94 GLN A C 1
ATOM 706 O O . GLN A 1 94 ? 59.361 17.586 -46.459 1.00 46.28 94 GLN A O 1
ATOM 711 N N . VAL A 1 95 ? 58.809 16.037 -44.937 1.00 43.66 95 VAL A N 1
ATOM 712 C CA . VAL A 1 95 ? 57.339 16.257 -45.023 1.00 43.66 95 VAL A CA 1
ATOM 713 C C . VAL A 1 95 ? 56.943 17.428 -44.123 1.00 43.66 95 VAL A C 1
ATOM 715 O O . VAL A 1 95 ? 57.265 17.449 -42.935 1.00 43.66 95 VAL A O 1
ATOM 718 N N . ASP A 1 96 ? 56.197 18.382 -44.676 1.00 41.50 96 ASP A N 1
ATOM 719 C CA . ASP A 1 96 ? 55.527 19.455 -43.941 1.00 41.50 96 ASP A CA 1
ATOM 720 C C . ASP A 1 96 ? 54.368 18.850 -43.114 1.00 41.50 96 ASP A C 1
ATOM 722 O O . ASP A 1 96 ? 53.267 18.605 -43.609 1.00 41.50 96 ASP A O 1
ATOM 726 N N . LEU A 1 97 ? 54.639 18.516 -41.848 1.00 47.59 97 LEU A N 1
ATOM 727 C CA . LEU A 1 97 ? 53.714 17.839 -40.923 1.00 47.59 97 LEU A CA 1
ATOM 728 C C . LEU A 1 97 ? 52.659 18.806 -40.351 1.00 47.59 97 LEU A C 1
ATOM 730 O O . LEU A 1 97 ? 52.546 18.970 -39.138 1.00 47.59 97 LEU A O 1
ATOM 734 N N . ARG A 1 98 ? 51.903 19.491 -41.215 1.00 44.97 98 ARG A N 1
ATOM 735 C CA . ARG A 1 98 ? 50.851 20.445 -40.804 1.00 44.97 98 ARG A CA 1
ATOM 736 C C . ARG A 1 98 ? 49.424 20.008 -41.082 1.00 44.97 98 ARG A C 1
ATOM 738 O O . ARG A 1 98 ? 48.518 20.819 -40.947 1.00 44.97 98 ARG A O 1
ATOM 745 N N . ASN A 1 99 ? 49.208 18.741 -41.401 1.00 42.53 99 ASN A N 1
ATOM 746 C CA . ASN A 1 99 ? 47.860 18.209 -41.485 1.00 42.53 99 ASN A CA 1
ATOM 747 C C . ASN A 1 99 ? 47.723 17.105 -40.449 1.00 42.53 99 ASN A C 1
ATOM 749 O O . ASN A 1 99 ? 48.320 16.040 -40.599 1.00 42.53 99 ASN A O 1
ATOM 753 N N . ASP A 1 100 ? 46.951 17.399 -39.403 1.00 44.34 100 ASP A N 1
ATOM 754 C CA . ASP A 1 100 ? 46.361 16.411 -38.509 1.00 44.34 100 ASP A CA 1
ATOM 755 C C . ASP A 1 100 ? 45.811 15.271 -39.367 1.00 44.34 100 ASP A C 1
ATOM 757 O O . ASP A 1 100 ? 44.778 15.403 -40.032 1.00 44.34 100 ASP A O 1
ATOM 761 N N . TRP A 1 101 ? 46.543 14.158 -39.424 1.00 49.56 101 TRP A N 1
ATOM 762 C CA . TRP A 1 101 ? 46.105 12.969 -40.141 1.00 49.56 101 TRP A CA 1
ATOM 763 C C . TRP A 1 101 ? 45.045 12.289 -39.273 1.00 49.56 101 TRP A C 1
ATOM 765 O O . TRP A 1 101 ? 45.286 11.284 -38.608 1.00 49.56 101 TRP A O 1
ATOM 775 N N . ASN A 1 102 ? 43.866 12.909 -39.247 1.00 50.94 102 ASN A N 1
ATOM 776 C CA . ASN A 1 102 ? 42.681 12.483 -38.523 1.00 50.94 102 ASN A CA 1
ATOM 777 C C . ASN A 1 102 ? 42.147 11.194 -39.152 1.00 50.94 102 ASN A C 1
ATOM 779 O O . ASN A 1 102 ? 41.153 11.197 -39.878 1.00 50.94 102 ASN A O 1
ATOM 783 N N . TYR A 1 103 ? 42.786 10.058 -38.876 1.00 54.66 103 TYR A N 1
ATOM 784 C CA . TYR A 1 103 ? 42.169 8.753 -39.097 1.00 54.66 103 TYR A CA 1
ATOM 785 C C . TYR A 1 103 ? 41.160 8.484 -37.981 1.00 54.66 103 TYR A C 1
ATOM 787 O O . TYR A 1 103 ? 41.281 7.520 -37.224 1.00 54.66 103 TYR A O 1
ATOM 795 N N . ALA A 1 104 ? 40.150 9.345 -37.871 1.00 55.12 104 ALA A N 1
ATOM 796 C CA . ALA A 1 104 ? 39.011 9.068 -37.028 1.00 55.12 104 ALA A CA 1
ATOM 797 C C . ALA A 1 104 ? 38.235 7.895 -37.628 1.00 55.12 104 ALA A C 1
ATOM 799 O O . ALA A 1 104 ? 37.533 8.022 -38.632 1.00 55.12 104 ALA A O 1
ATOM 800 N N . LYS A 1 105 ? 38.368 6.718 -37.013 1.00 67.38 105 LYS A N 1
ATOM 801 C CA . LYS A 1 105 ? 37.438 5.612 -37.242 1.00 67.38 105 LYS A CA 1
ATOM 802 C C . LYS A 1 105 ? 36.100 6.078 -36.653 1.00 67.38 105 LYS A C 1
ATOM 804 O O . LYS A 1 105 ? 35.996 6.251 -35.441 1.00 67.38 105 LYS A O 1
ATOM 809 N N . SER A 1 106 ? 35.111 6.363 -37.498 1.00 78.19 106 SER A N 1
ATOM 810 C CA . SER A 1 106 ? 33.755 6.659 -37.026 1.00 78.19 106 SER A CA 1
ATOM 811 C C . SER A 1 106 ? 33.201 5.441 -36.281 1.00 78.19 106 SER A C 1
ATOM 813 O O . SER A 1 106 ? 33.350 4.307 -36.746 1.00 78.19 106 SER A O 1
ATOM 815 N N . ALA A 1 107 ? 32.598 5.680 -35.118 1.00 79.75 107 ALA A N 1
ATOM 816 C CA . ALA A 1 107 ? 31.972 4.669 -34.276 1.00 79.75 107 ALA A CA 1
ATOM 817 C C . ALA A 1 107 ? 30.609 5.166 -33.767 1.00 79.75 107 ALA A C 1
ATOM 819 O O . ALA A 1 107 ? 30.276 6.347 -33.869 1.00 79.75 107 ALA A O 1
ATOM 820 N N . GLY A 1 108 ? 29.795 4.262 -33.223 1.00 83.00 108 GLY A N 1
ATOM 821 C CA . GLY A 1 108 ? 28.417 4.572 -32.843 1.00 83.00 108 GLY A CA 1
ATOM 822 C C . GLY A 1 108 ? 27.472 4.698 -34.045 1.00 83.00 108 GLY A C 1
ATOM 823 O O . GLY A 1 108 ? 27.832 4.421 -35.188 1.00 83.00 108 GLY A O 1
ATOM 824 N N . GLY A 1 109 ? 26.222 5.082 -33.783 1.00 85.00 109 GLY A N 1
ATOM 825 C CA . GLY A 1 109 ? 25.154 5.129 -34.787 1.00 85.00 109 GLY A CA 1
ATOM 826 C C . GLY A 1 109 ? 24.441 3.794 -35.003 1.00 85.00 109 GLY A C 1
ATOM 827 O O . GLY A 1 109 ? 23.408 3.753 -35.672 1.00 85.00 109 GLY A O 1
ATOM 828 N N . GLN A 1 110 ? 24.939 2.703 -34.417 1.00 87.44 110 GLN A N 1
ATOM 829 C CA . GLN A 1 110 ? 24.233 1.427 -34.419 1.00 87.44 110 GLN A CA 1
ATOM 830 C C . GLN A 1 110 ? 23.069 1.443 -33.419 1.00 87.44 110 GLN A C 1
ATOM 832 O O . GLN A 1 110 ? 23.187 1.943 -32.294 1.00 87.44 110 GLN A O 1
ATOM 837 N N . ASN A 1 111 ? 21.954 0.845 -33.836 1.00 83.94 111 ASN A N 1
ATOM 838 C CA . ASN A 1 111 ? 20.857 0.448 -32.962 1.00 83.94 111 ASN A CA 1
ATOM 839 C C . ASN A 1 111 ? 21.265 -0.837 -32.218 1.00 83.94 111 ASN A C 1
ATOM 841 O O . ASN A 1 111 ? 21.754 -1.778 -32.845 1.00 83.94 111 ASN A O 1
ATOM 845 N N . THR A 1 112 ? 21.045 -0.904 -30.905 1.00 78.19 112 THR A N 1
ATOM 846 C CA . THR A 1 112 ? 21.263 -2.119 -30.098 1.00 78.19 112 THR A CA 1
ATOM 847 C C . THR A 1 112 ? 20.305 -3.268 -30.445 1.00 78.19 112 THR A C 1
ATOM 849 O O . THR A 1 112 ? 20.420 -4.355 -29.882 1.00 78.19 112 THR A O 1
ATO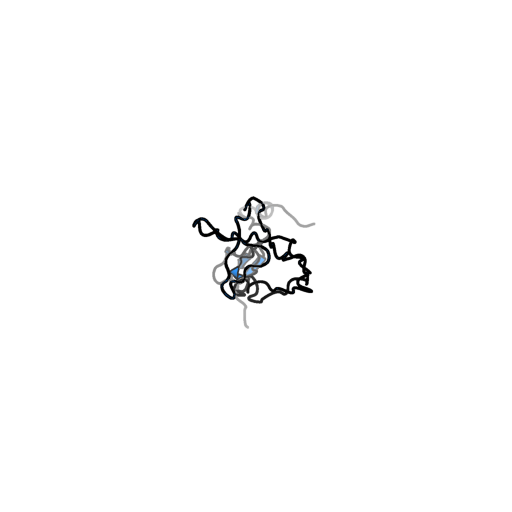M 852 N N . GLY A 1 113 ? 19.355 -3.048 -31.358 1.00 83.81 113 GLY A N 1
ATOM 853 C CA . GLY A 1 113 ? 18.247 -3.952 -31.630 1.00 83.81 113 GLY A CA 1
ATOM 854 C C . GLY A 1 113 ? 17.147 -3.738 -30.598 1.00 83.81 113 GLY A C 1
ATOM 855 O O . GLY A 1 113 ? 16.710 -2.613 -30.372 1.00 83.81 113 GLY A O 1
ATOM 856 N N . THR A 1 114 ? 16.689 -4.813 -29.965 1.00 86.12 114 THR A N 1
ATOM 857 C CA . THR A 1 114 ? 15.673 -4.769 -28.907 1.00 86.12 114 THR A CA 1
ATOM 858 C C . THR A 1 114 ? 16.328 -5.051 -27.555 1.00 86.12 114 THR A C 1
ATOM 860 O O . THR A 1 114 ? 16.801 -6.159 -27.310 1.00 86.12 114 THR A O 1
ATOM 863 N N . ALA A 1 115 ? 16.344 -4.064 -26.660 1.00 86.50 115 ALA A N 1
ATOM 864 C CA . ALA A 1 115 ? 16.738 -4.227 -25.266 1.00 86.50 115 ALA A CA 1
ATOM 865 C C . ALA A 1 115 ? 15.507 -4.560 -24.412 1.00 86.50 115 ALA A C 1
ATOM 867 O O . ALA A 1 115 ? 14.476 -3.902 -24.520 1.00 86.50 115 ALA A O 1
ATOM 868 N N . SER A 1 116 ? 15.607 -5.568 -23.541 1.00 89.62 116 SER A N 1
ATOM 869 C CA . SER A 1 116 ? 14.524 -5.978 -22.626 1.00 89.62 116 SER A CA 1
ATOM 870 C C . SER A 1 116 ? 15.050 -6.154 -21.197 1.00 89.62 116 SER A C 1
ATOM 872 O O . SER A 1 116 ? 15.171 -7.287 -20.708 1.00 89.62 116 SER A O 1
ATOM 874 N N . PRO A 1 117 ? 15.441 -5.050 -20.531 1.00 91.31 117 PRO A N 1
ATOM 875 C CA . PRO A 1 117 ? 16.001 -5.111 -19.191 1.00 91.31 117 PRO A CA 1
ATOM 876 C C . PRO A 1 117 ? 14.954 -5.559 -18.163 1.00 91.31 117 PRO A C 1
ATOM 878 O O . PRO A 1 117 ? 13.762 -5.726 -18.433 1.00 91.31 117 PRO A O 1
ATOM 881 N N . SER A 1 118 ? 15.415 -5.825 -16.951 1.00 93.19 118 SER A N 1
ATOM 882 C CA . SER A 1 118 ? 14.552 -6.155 -15.818 1.00 93.19 118 SER A CA 1
ATOM 883 C C . SER A 1 118 ? 14.943 -5.287 -14.638 1.00 93.19 118 SER A C 1
ATOM 885 O O . SER A 1 118 ? 16.102 -4.889 -14.526 1.00 93.19 118 SER A O 1
ATOM 887 N N . THR A 1 119 ? 13.986 -4.989 -13.767 1.00 89.75 119 THR A N 1
ATOM 888 C CA . THR A 1 119 ? 14.281 -4.298 -12.514 1.00 89.75 119 THR A CA 1
ATOM 889 C C . THR A 1 119 ? 15.161 -5.175 -11.630 1.00 89.75 119 THR A C 1
ATOM 891 O O . THR A 1 119 ? 15.207 -6.403 -11.774 1.00 89.75 119 THR A O 1
ATOM 894 N N . GLU A 1 120 ? 15.808 -4.563 -10.644 1.00 88.31 120 GLU A N 1
ATOM 895 C CA . GLU A 1 120 ? 16.267 -5.340 -9.501 1.00 88.31 120 GLU A CA 1
ATOM 896 C C . GLU A 1 120 ? 15.086 -5.943 -8.743 1.00 88.31 120 GLU A C 1
ATOM 898 O O . GLU A 1 120 ? 13.937 -5.516 -8.898 1.00 88.31 120 GLU A O 1
ATOM 903 N N . SER A 1 121 ? 15.378 -6.964 -7.939 1.00 88.81 121 SER A N 1
ATOM 904 C CA . SER A 1 121 ? 14.366 -7.530 -7.057 1.00 88.81 121 SER A CA 1
ATOM 905 C C . SER A 1 121 ? 14.020 -6.489 -5.995 1.00 88.81 121 SER A C 1
ATOM 907 O O . SER A 1 121 ? 14.911 -5.954 -5.328 1.00 88.81 121 SER A O 1
ATOM 909 N N . LEU A 1 122 ? 12.742 -6.132 -5.890 1.00 83.75 122 LEU A N 1
ATOM 910 C CA . LEU A 1 122 ? 12.287 -5.085 -4.980 1.00 83.75 122 LEU A CA 1
ATOM 911 C C . LEU A 1 122 ? 11.758 -5.699 -3.683 1.00 83.75 122 LEU A C 1
ATOM 913 O O . LEU A 1 122 ? 10.991 -6.645 -3.704 1.00 83.75 122 LEU A O 1
ATOM 917 N N . GLY A 1 123 ? 12.118 -5.121 -2.540 1.00 91.88 123 GLY A N 1
ATOM 918 C CA . GLY A 1 123 ? 11.535 -5.510 -1.255 1.00 91.88 123 GLY A CA 1
ATOM 919 C C . GLY A 1 123 ? 11.863 -6.927 -0.788 1.00 91.88 123 GLY A C 1
ATOM 920 O O . GLY A 1 123 ? 12.796 -7.565 -1.268 1.00 91.88 123 GLY A O 1
ATOM 921 N N . SER A 1 124 ? 11.107 -7.390 0.206 1.00 93.94 124 SER A N 1
ATOM 922 C CA . SER A 1 124 ? 11.248 -8.720 0.813 1.00 93.94 124 SER A CA 1
ATOM 923 C C . SER A 1 124 ? 9.957 -9.537 0.759 1.00 93.94 124 SER A C 1
ATOM 925 O O . SER A 1 124 ? 9.944 -10.674 1.221 1.00 93.94 124 SER A O 1
ATOM 927 N N . GLY A 1 125 ? 8.869 -8.985 0.208 1.00 93.69 125 GLY A N 1
ATOM 928 C CA . GLY A 1 125 ? 7.549 -9.618 0.225 1.00 93.69 125 GLY A CA 1
ATOM 929 C C . GLY A 1 125 ? 6.934 -9.715 1.623 1.00 93.69 125 GLY A C 1
ATOM 930 O O . GLY A 1 125 ? 6.101 -10.587 1.861 1.00 93.69 125 GLY A O 1
ATOM 931 N N . THR A 1 126 ? 7.344 -8.857 2.562 1.00 95.38 126 THR A N 1
ATOM 932 C CA . THR A 1 126 ? 6.801 -8.871 3.924 1.00 95.38 126 THR A CA 1
ATOM 933 C C . THR A 1 126 ? 5.317 -8.522 3.893 1.00 95.38 126 THR A C 1
ATOM 935 O O . THR A 1 126 ? 4.930 -7.471 3.375 1.00 95.38 126 THR A O 1
ATOM 938 N N . ALA A 1 127 ? 4.491 -9.387 4.485 1.00 94.31 127 ALA A N 1
ATOM 939 C CA . ALA A 1 127 ? 3.046 -9.213 4.509 1.00 94.31 127 ALA A CA 1
ATOM 940 C C . ALA A 1 127 ? 2.642 -7.851 5.094 1.00 94.31 127 ALA A C 1
ATOM 942 O O . ALA A 1 127 ? 3.209 -7.372 6.079 1.00 94.31 127 ALA A O 1
ATOM 943 N N . LEU A 1 128 ? 1.641 -7.237 4.471 1.00 94.44 128 LEU A N 1
ATOM 944 C CA . LEU A 1 128 ? 1.035 -6.002 4.940 1.00 94.44 128 LEU A CA 1
ATOM 945 C C . LEU A 1 128 ? -0.144 -6.349 5.850 1.00 94.44 128 LEU A C 1
ATOM 947 O O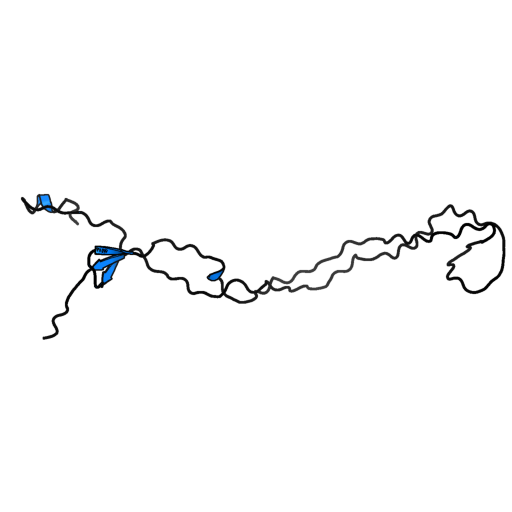 . LEU A 1 128 ? -1.107 -6.971 5.403 1.00 94.44 128 LEU A O 1
ATOM 951 N N . LEU A 1 129 ? -0.071 -5.962 7.123 1.00 92.00 129 LEU A N 1
ATOM 952 C CA . LEU A 1 129 ? -1.187 -6.143 8.046 1.00 92.00 129 LEU A CA 1
ATOM 953 C C . LEU A 1 129 ? -2.261 -5.087 7.764 1.00 92.00 129 LEU A C 1
ATOM 955 O O . LEU A 1 129 ? -2.014 -3.894 7.931 1.00 92.00 129 LEU A O 1
ATOM 959 N N . ILE A 1 130 ? -3.455 -5.535 7.378 1.00 93.38 130 ILE A N 1
ATOM 960 C CA . ILE A 1 130 ? -4.633 -4.683 7.207 1.00 93.38 130 ILE A CA 1
ATOM 961 C C . ILE A 1 130 ? -5.594 -4.967 8.355 1.00 93.38 130 ILE A C 1
ATOM 963 O O . ILE A 1 130 ? -6.314 -5.962 8.341 1.00 93.38 130 ILE A O 1
ATOM 967 N N . GLN A 1 131 ? -5.584 -4.087 9.351 1.00 93.12 131 GLN A N 1
ATOM 968 C CA . GLN A 1 131 ? -6.484 -4.144 10.495 1.00 93.12 131 GLN A CA 1
ATOM 969 C C . GLN A 1 131 ? -7.151 -2.773 10.641 1.00 93.12 131 GLN A C 1
ATOM 971 O O . GLN A 1 131 ? -6.471 -1.843 11.086 1.00 93.12 131 GLN A O 1
ATOM 976 N N . PRO A 1 132 ? -8.441 -2.630 10.274 1.00 93.69 132 PRO A N 1
ATOM 977 C CA . PRO A 1 132 ? -9.188 -1.392 10.483 1.00 93.69 132 PRO A CA 1
ATOM 978 C C . PRO A 1 132 ? -9.149 -0.960 11.946 1.00 93.69 132 PRO A C 1
ATOM 980 O O . PRO A 1 132 ? -8.944 -1.794 12.833 1.00 93.69 132 PRO A O 1
ATOM 983 N N . GLU A 1 133 ? -9.376 0.325 12.214 1.00 95.06 133 GLU A N 1
ATOM 984 C CA . GLU A 1 133 ? -9.457 0.780 13.600 1.00 95.06 133 GLU A CA 1
ATOM 985 C C . GLU A 1 133 ? -10.555 0.026 14.349 1.00 95.06 133 GLU A C 1
ATOM 987 O O . GLU A 1 133 ? -11.690 -0.105 13.880 1.00 95.06 133 GLU A O 1
ATOM 992 N N . TYR A 1 134 ? -10.212 -0.474 15.531 1.00 94.75 134 TYR A N 1
ATOM 993 C CA . TYR A 1 134 ? -11.116 -1.276 16.336 1.00 94.75 134 TYR A CA 1
ATOM 994 C C . TYR A 1 134 ? -11.117 -0.854 17.799 1.00 94.75 134 TYR A C 1
ATOM 996 O O . TYR A 1 134 ? -10.181 -0.228 18.304 1.00 94.75 134 TYR A O 1
ATOM 1004 N N . ILE A 1 135 ? -12.190 -1.243 18.480 1.00 95.12 135 ILE A N 1
ATOM 1005 C CA . ILE A 1 135 ? -12.309 -1.275 19.931 1.00 95.12 135 ILE A CA 1
ATOM 1006 C C . ILE A 1 135 ? -12.681 -2.691 20.368 1.00 95.12 135 ILE A C 1
ATOM 1008 O O . ILE A 1 135 ? -13.427 -3.402 19.692 1.00 95.12 135 ILE A O 1
ATOM 1012 N N . THR A 1 136 ? -12.137 -3.120 21.496 1.00 95.50 136 THR A N 1
ATOM 1013 C CA . THR A 1 136 ? -12.338 -4.474 22.007 1.00 95.50 136 THR A CA 1
ATOM 1014 C C . THR A 1 136 ? -13.490 -4.562 22.999 1.00 95.50 136 THR A C 1
ATOM 1016 O O . THR A 1 136 ? -13.649 -3.713 23.875 1.00 95.50 136 THR A O 1
ATOM 1019 N N . LEU A 1 137 ? -14.268 -5.637 22.903 1.00 94.00 137 LEU A N 1
ATOM 1020 C CA . LEU A 1 137 ? -15.244 -6.046 23.908 1.00 94.00 137 LEU A CA 1
ATOM 1021 C C . LEU A 1 137 ? -14.884 -7.428 24.451 1.00 94.00 137 LEU A C 1
ATOM 1023 O O . LEU A 1 137 ? -14.376 -8.287 23.727 1.00 94.00 137 LEU A O 1
ATOM 1027 N N . LYS A 1 138 ? -15.197 -7.652 25.728 1.00 93.44 138 LYS A N 1
ATOM 1028 C CA . LYS A 1 138 ? -15.049 -8.948 26.391 1.00 93.44 138 LYS A CA 1
ATOM 1029 C C . LYS A 1 138 ? -16.425 -9.544 26.646 1.00 93.44 138 LYS A C 1
ATOM 1031 O O . LYS A 1 138 ? -17.274 -8.893 27.247 1.00 93.44 138 LYS A O 1
ATOM 1036 N N . PHE A 1 139 ? -16.635 -10.784 26.224 1.00 89.25 139 PHE A N 1
ATOM 1037 C CA . PHE A 1 139 ? -17.905 -11.482 26.397 1.00 89.25 139 PHE A CA 1
ATOM 1038 C C . PHE A 1 139 ? -17.688 -12.965 26.695 1.00 89.25 139 PHE A C 1
ATOM 1040 O O . PHE A 1 139 ? -16.688 -13.558 26.294 1.00 89.25 139 PHE A O 1
ATOM 1047 N N . TRP A 1 140 ? -18.648 -13.558 27.403 1.00 88.38 140 TRP A N 1
ATOM 1048 C CA . TRP A 1 140 ? -18.697 -14.987 27.697 1.00 88.38 140 TRP A CA 1
ATOM 1049 C C . TRP A 1 140 ? -19.848 -15.616 26.920 1.00 88.38 140 TRP A C 1
ATOM 1051 O O . TRP A 1 140 ? -20.956 -15.083 26.905 1.00 88.38 140 TRP A O 1
ATOM 1061 N N . LYS A 1 141 ? -19.599 -16.768 26.295 1.00 90.38 141 LYS A N 1
ATOM 1062 C CA . LYS A 1 141 ? -20.655 -17.588 25.701 1.00 90.38 141 LYS A CA 1
ATOM 1063 C C . LYS A 1 141 ? -21.099 -18.625 26.729 1.00 90.38 141 LYS A C 1
ATOM 1065 O O . LYS A 1 141 ? -20.286 -19.426 27.183 1.00 90.38 141 LYS A O 1
ATOM 1070 N N . ARG A 1 142 ? -22.388 -18.632 27.069 1.00 84.69 142 ARG A N 1
ATOM 1071 C CA . ARG A 1 142 ? -22.997 -19.711 27.857 1.00 84.69 142 ARG A CA 1
ATOM 1072 C C . ARG A 1 142 ? -23.013 -20.994 27.014 1.00 84.69 142 ARG A C 1
ATOM 1074 O O . ARG A 1 142 ? -23.419 -20.955 25.855 1.00 84.69 142 ARG A O 1
ATOM 1081 N N . LEU A 1 143 ? -22.521 -22.100 27.570 1.00 92.94 143 LEU A N 1
ATOM 1082 C CA . LEU A 1 143 ? -22.349 -23.370 26.847 1.00 92.94 143 LEU A CA 1
ATOM 1083 C C . LEU A 1 143 ? -23.456 -24.399 27.125 1.00 92.94 143 LEU A C 1
ATOM 1085 O O . LEU A 1 143 ? -23.468 -25.442 26.478 1.00 92.94 143 LEU A O 1
ATOM 1089 N N . THR A 1 144 ? -24.359 -24.112 28.065 1.00 86.50 144 THR A N 1
ATOM 1090 C CA . THR A 1 144 ? -25.419 -25.017 28.532 1.00 86.50 144 THR A CA 1
ATOM 1091 C C . THR A 1 144 ? -26.748 -24.311 28.704 1.00 86.50 144 THR A C 1
ATOM 1093 O O . THR A 1 144 ? -26.764 -23.200 29.279 1.00 86.50 144 THR A O 1
#

Radius of gyration: 41.56 Å; chains: 1; bounding box: 101×46×85 Å

Secondary structure (DSSP, 8-state):
----S-GGGTSTT-------TTPEEEE-SSTT-EE--S--PPPGGGS-S-PPBPPPB--BPPPEE----------TT----S-----S----------S------EE---B---B--BPPPPS--PPPP----EEEE-------

Foldseek 3Di:
DDDPDDCCVVVPPDDDDDDDPFAAEDADPDFFDKDFAPDDDDDQQQDAQDKAKDDKDKDFWDKDWDFDDDDDDPDPFDDDDDDPPDDDDDTDDDDPPPDRPGPTPIDTRDIPPIDIDIDHGIHNNPDDDHDGMHGHDYDDDDPD

Sequence (144 aa):
MWNNTNPAELFSGTTWELITSGKYIQSGSTPLQTGGSNSVTISKANLPNIKLKVDSFSLTTQPHTHDLHVMGCTNQGANISGNAVHTDNEYHGQVDLRNDWNYAKSAGGQNTGTASPSTESLGSGTALLIQPEYITLKFWKRLT